Protein AF-A0A944N3E3-F1 (afdb_monomer)

Mean predicted aligned error: 6.17 Å

Foldseek 3Di:
DVVLLVVVVVVLLLLVLVVLCVVLVFDSPLQDPLLSVLSCVLCVVLSVQLVVVCVVPVVVSVVLVVVLCVLCVDDDPCSVVSNVVSSVCCCCVRSPPVSVVSSVVCCVPVPSNVVSSVSRRPDPPDD

Sequence (127 aa):
MQLLINMLQGRMLEHIKQRVSNYYNIEPEALNDEFSVSLIEVFAEIFGLFRHKFEEMPWLVNKIASRIVEVETRNGSKTEKRINQLYLSIFCKYFEYKNIEKIISTLQTDPRIQRAIISAIPSAVPS

Radius of gyration: 15.68 Å; Cα contacts (8 Å, |Δi|>4): 81; chains: 1; bounding box: 30×33×51 Å

Solvent-accessible surface area (backbone atoms only — not comparable to full-atom values): 7174 Å² total; per-residue (Å²): 110,71,66,59,53,52,50,51,52,50,53,52,52,51,52,49,48,47,51,51,18,65,72,66,72,27,63,63,83,52,54,45,69,67,33,54,52,47,49,49,60,71,38,44,66,57,49,49,53,44,50,52,52,34,71,79,36,60,69,51,57,56,55,51,52,55,51,50,52,59,49,74,70,48,88,58,98,65,31,66,66,50,46,53,52,50,52,49,50,49,44,50,74,65,54,39,62,74,49,52,55,51,48,54,50,46,58,72,65,36,67,61,42,44,48,34,50,59,73,32,41,77,75,80,72,83,129

pLDDT: mean 83.09, std 9.69, range [41.25, 91.94]

Secondary structure (DSSP, 8-state):
-HHHHHHHHHHHHHHHHHHHHHHHT--GGGS-HHHHHHHHHHHHHHHHHHHHHHHH-THHHHHHHHHHHHHHT--STTHHHHHHHHHHHHHHHHH-HHHHHHHHHHHHH-HHHHHHHHHHS------

Nearest PDB structures (foldseek):
  4m70-assembly5_Q  TM=3.470E-01  e=9.153E+00  Solanum tuberosum
  5f5p-assembly1_A  TM=1.996E-01  e=8.695E+00  Homo sapiens

Structure (mmCIF, N/CA/C/O backbone):
data_AF-A0A944N3E3-F1
#
_entry.id   AF-A0A944N3E3-F1
#
loop_
_atom_site.group_PDB
_atom_site.id
_atom_site.type_symbol
_atom_site.label_atom_id
_atom_site.label_alt_id
_atom_site.label_comp_id
_atom_site.label_asym_id
_atom_site.label_entity_id
_atom_site.label_seq_id
_atom_site.pdbx_PDB_ins_code
_atom_site.Cartn_x
_atom_site.Cartn_y
_atom_site.Cartn_z
_atom_site.occupancy
_atom_site.B_iso_or_equiv
_atom_site.auth_seq_id
_atom_site.auth_comp_id
_atom_site.auth_asym_id
_atom_site.auth_atom_id
_atom_site.pdbx_PDB_model_num
ATOM 1 N N . MET A 1 1 ? 15.075 4.506 -12.505 1.00 78.12 1 MET A N 1
ATOM 2 C CA . MET A 1 1 ? 13.821 3.717 -12.498 1.00 78.12 1 MET A CA 1
ATOM 3 C C . MET A 1 1 ? 13.529 3.119 -11.123 1.00 78.12 1 MET A C 1
ATOM 5 O O . MET A 1 1 ? 12.455 3.375 -10.600 1.00 78.12 1 MET A O 1
ATOM 9 N N . GLN A 1 2 ? 14.484 2.416 -10.496 1.00 83.56 2 GLN A N 1
ATOM 10 C CA . GLN A 1 2 ? 14.286 1.770 -9.187 1.00 83.56 2 GLN A CA 1
ATOM 11 C C . GLN A 1 2 ? 13.755 2.703 -8.084 1.00 83.56 2 GLN A C 1
ATOM 13 O O . GLN A 1 2 ? 12.852 2.327 -7.347 1.00 83.56 2 GLN A O 1
ATOM 18 N N . LEU A 1 3 ? 14.262 3.939 -8.010 1.00 88.38 3 LEU A N 1
ATOM 19 C CA . LEU A 1 3 ? 13.793 4.935 -7.041 1.00 88.38 3 LEU A CA 1
ATOM 20 C C . LEU A 1 3 ? 12.285 5.203 -7.155 1.00 88.38 3 LEU A C 1
ATOM 22 O O . LEU A 1 3 ? 11.587 5.218 -6.149 1.00 88.38 3 LEU A O 1
ATOM 26 N N . LEU A 1 4 ? 11.779 5.375 -8.379 1.00 87.44 4 LEU A N 1
ATOM 27 C CA . LEU A 1 4 ? 10.368 5.675 -8.616 1.00 87.44 4 LEU A CA 1
ATOM 28 C C . LEU A 1 4 ? 9.472 4.480 -8.271 1.00 87.44 4 LEU A C 1
ATOM 30 O O . LEU A 1 4 ? 8.386 4.664 -7.732 1.00 87.44 4 LEU A O 1
ATOM 34 N N . ILE A 1 5 ? 9.948 3.261 -8.535 1.00 87.25 5 ILE A N 1
ATOM 35 C CA . ILE A 1 5 ? 9.263 2.031 -8.123 1.00 87.25 5 ILE A CA 1
ATOM 36 C C . ILE A 1 5 ? 9.161 1.983 -6.597 1.00 87.25 5 ILE A C 1
ATOM 38 O O . ILE A 1 5 ? 8.070 1.780 -6.076 1.00 87.25 5 ILE A O 1
ATOM 42 N N . ASN A 1 6 ? 10.260 2.239 -5.884 1.00 89.75 6 ASN A N 1
ATOM 43 C CA . ASN A 1 6 ? 10.269 2.239 -4.421 1.00 89.75 6 ASN A CA 1
ATOM 44 C C . ASN A 1 6 ? 9.346 3.328 -3.848 1.00 89.75 6 ASN A C 1
ATOM 46 O O . ASN A 1 6 ? 8.596 3.070 -2.911 1.00 89.75 6 ASN A O 1
ATOM 50 N N . MET A 1 7 ? 9.352 4.530 -4.435 1.00 90.81 7 MET A N 1
ATOM 51 C CA . MET A 1 7 ? 8.435 5.610 -4.051 1.00 90.81 7 MET A CA 1
ATOM 52 C C . MET A 1 7 ? 6.976 5.205 -4.255 1.00 90.81 7 MET A C 1
ATOM 54 O O . MET A 1 7 ? 6.150 5.417 -3.373 1.00 90.81 7 MET A O 1
ATOM 58 N N . LEU A 1 8 ? 6.657 4.595 -5.398 1.00 89.56 8 LEU A N 1
ATOM 59 C CA . LEU A 1 8 ? 5.307 4.140 -5.694 1.00 89.56 8 LEU A CA 1
ATOM 60 C C . LEU A 1 8 ? 4.858 3.053 -4.711 1.00 89.56 8 LEU A C 1
ATOM 62 O O . LEU A 1 8 ? 3.764 3.149 -4.168 1.00 89.56 8 LEU A O 1
ATOM 66 N N . GLN A 1 9 ? 5.716 2.072 -4.427 1.00 88.06 9 GLN A N 1
ATOM 67 C CA . GLN A 1 9 ? 5.456 1.043 -3.416 1.00 88.06 9 GLN A CA 1
ATOM 68 C C . GLN A 1 9 ? 5.176 1.673 -2.045 1.00 88.06 9 GLN A C 1
ATOM 70 O O . GLN A 1 9 ? 4.158 1.361 -1.430 1.00 88.06 9 GLN A O 1
ATOM 75 N N . GLY A 1 10 ? 6.006 2.630 -1.617 1.00 90.19 10 GLY A N 1
ATOM 76 C CA . GLY A 1 10 ? 5.805 3.370 -0.370 1.00 90.19 10 GLY A CA 1
ATOM 77 C C . GLY A 1 10 ? 4.471 4.121 -0.321 1.00 90.19 10 GLY A C 1
ATOM 78 O O . GLY A 1 10 ? 3.741 4.004 0.657 1.00 90.19 10 GLY A O 1
ATOM 79 N N . ARG A 1 11 ? 4.089 4.831 -1.393 1.00 90.44 11 ARG A N 1
ATOM 80 C CA . ARG A 1 11 ? 2.788 5.529 -1.455 1.00 90.44 11 ARG A CA 1
ATOM 81 C C . ARG A 1 11 ? 1.601 4.575 -1.399 1.00 90.44 11 ARG A C 1
ATOM 83 O O . ARG A 1 11 ? 0.583 4.904 -0.800 1.00 90.44 11 ARG A O 1
ATOM 90 N N . MET A 1 12 ? 1.729 3.389 -1.983 1.00 88.50 12 MET A N 1
ATOM 91 C CA . MET A 1 12 ? 0.684 2.371 -1.905 1.00 88.50 12 MET A CA 1
ATOM 92 C C . MET A 1 12 ? 0.515 1.826 -0.486 1.00 88.50 12 MET A C 1
ATOM 94 O O . MET A 1 12 ? -0.621 1.711 -0.031 1.00 88.50 12 MET A O 1
ATOM 98 N N . LEU A 1 13 ? 1.617 1.550 0.222 1.00 88.88 13 LEU A N 1
ATOM 99 C CA . LEU A 1 13 ? 1.570 1.159 1.636 1.00 88.88 13 LEU A CA 1
ATOM 100 C C . LEU A 1 13 ? 0.955 2.252 2.506 1.00 88.88 13 LEU A C 1
ATOM 102 O O . LEU A 1 13 ? 0.090 1.960 3.326 1.00 88.88 13 LEU A O 1
ATOM 106 N N . GLU A 1 14 ? 1.354 3.504 2.289 1.00 89.94 14 GLU A N 1
ATOM 107 C CA . GLU A 1 14 ? 0.824 4.651 3.025 1.00 89.94 14 GLU A CA 1
ATOM 108 C C . GLU A 1 14 ? -0.691 4.781 2.837 1.00 89.94 14 GLU A C 1
ATOM 110 O O . GLU A 1 14 ? -1.437 4.951 3.800 1.00 89.94 14 GLU A O 1
ATOM 115 N N . HIS A 1 15 ? -1.175 4.602 1.606 1.00 89.12 15 HIS A N 1
ATOM 116 C CA . HIS A 1 15 ? -2.608 4.592 1.339 1.00 89.12 15 HIS A CA 1
ATOM 117 C C . HIS A 1 15 ? -3.334 3.470 2.099 1.00 89.12 15 HIS A C 1
ATOM 119 O O . HIS A 1 15 ? -4.413 3.687 2.646 1.00 89.12 15 HIS A O 1
ATOM 125 N N . ILE A 1 16 ? -2.754 2.269 2.174 1.00 88.00 16 ILE A N 1
ATOM 126 C CA . ILE A 1 16 ? -3.337 1.156 2.937 1.00 88.00 16 ILE A CA 1
ATOM 127 C C . ILE A 1 16 ? -3.345 1.463 4.433 1.00 88.00 16 ILE A C 1
ATOM 129 O O . ILE A 1 16 ? -4.363 1.236 5.083 1.00 88.00 16 ILE A O 1
ATOM 133 N N . LYS A 1 17 ? -2.250 2.014 4.966 1.00 88.94 17 LYS A N 1
ATOM 134 C CA . LYS A 1 17 ? -2.154 2.447 6.362 1.00 88.94 17 LYS A CA 1
ATOM 135 C C . LYS A 1 17 ? -3.274 3.430 6.699 1.00 88.94 17 LYS A C 1
ATOM 137 O O . LYS A 1 17 ? -4.043 3.168 7.616 1.00 88.94 17 LYS A O 1
ATOM 142 N N . GLN A 1 18 ? -3.459 4.469 5.883 1.00 88.50 18 GLN A N 1
ATOM 143 C CA . GLN A 1 18 ? -4.560 5.430 6.029 1.00 88.50 18 GLN A CA 1
ATOM 144 C C . GLN A 1 18 ? -5.939 4.760 5.974 1.00 88.50 18 GLN A C 1
ATOM 146 O O . GLN A 1 18 ? -6.833 5.097 6.744 1.00 88.50 18 GLN A O 1
ATOM 151 N N . ARG A 1 19 ? -6.134 3.778 5.087 1.00 87.56 19 ARG A N 1
ATOM 152 C CA . ARG A 1 19 ? -7.401 3.039 4.982 1.00 87.56 19 ARG A CA 1
ATOM 153 C C . ARG A 1 19 ? -7.690 2.204 6.228 1.00 87.56 19 ARG A C 1
ATOM 155 O O . ARG A 1 19 ? -8.842 2.163 6.653 1.00 87.56 19 ARG A O 1
ATOM 162 N N . VAL A 1 20 ? -6.675 1.553 6.795 1.00 87.50 20 VAL A N 1
ATOM 163 C CA . VAL A 1 20 ? -6.790 0.802 8.054 1.00 87.50 20 VAL A CA 1
ATOM 164 C C . VAL A 1 20 ? -7.095 1.761 9.202 1.00 87.50 20 VAL A C 1
ATOM 166 O O . VAL A 1 20 ? -8.070 1.548 9.916 1.00 87.50 20 VAL A O 1
ATOM 169 N N . SER A 1 21 ? -6.346 2.856 9.313 1.00 88.12 21 SER A N 1
ATOM 170 C CA . SER A 1 21 ? -6.587 3.931 10.279 1.00 88.12 21 SER A CA 1
ATOM 171 C C . SER A 1 21 ? -8.025 4.443 10.238 1.00 88.12 21 SER A C 1
ATOM 173 O O . SER A 1 21 ? -8.726 4.381 11.244 1.00 88.12 21 SER A O 1
ATOM 175 N N . ASN A 1 22 ? -8.515 4.839 9.060 1.00 87.62 22 ASN A N 1
ATOM 176 C CA . ASN A 1 22 ? -9.881 5.340 8.898 1.00 87.62 22 ASN A CA 1
ATOM 177 C C . ASN A 1 22 ? -10.934 4.276 9.235 1.00 87.62 22 ASN A C 1
ATOM 179 O O . ASN A 1 22 ? -11.985 4.603 9.778 1.00 87.62 22 ASN A O 1
ATOM 183 N N . TYR A 1 23 ? -10.678 3.004 8.908 1.00 87.69 23 TYR A N 1
ATOM 184 C CA . TYR A 1 23 ? -11.614 1.914 9.188 1.00 87.69 23 TYR A CA 1
ATOM 185 C C . TYR A 1 23 ? -11.766 1.646 10.690 1.00 87.69 23 TYR A C 1
ATOM 187 O O . TYR A 1 23 ? -12.878 1.409 11.155 1.00 87.69 23 TYR A O 1
ATOM 195 N N . TYR A 1 24 ? -10.665 1.703 11.443 1.00 86.19 24 TYR A N 1
ATOM 196 C CA . TYR A 1 24 ? -10.663 1.475 12.891 1.00 86.19 24 TYR A CA 1
ATOM 197 C C . TYR A 1 24 ? -10.778 2.764 13.720 1.00 86.19 24 TYR A C 1
ATOM 199 O O . TYR A 1 24 ? -10.768 2.692 14.946 1.00 86.19 24 TYR A O 1
ATOM 207 N N . ASN A 1 25 ? -10.912 3.926 13.071 1.00 87.12 25 ASN A N 1
ATOM 208 C CA . ASN A 1 25 ? -10.920 5.244 13.709 1.00 87.12 25 ASN A CA 1
ATOM 209 C C . ASN A 1 25 ? -9.674 5.485 14.590 1.00 87.12 25 ASN A C 1
ATOM 211 O O . ASN A 1 25 ? -9.773 5.891 15.748 1.00 87.12 25 ASN A O 1
ATOM 215 N N . ILE A 1 26 ? -8.505 5.176 14.027 1.00 88.44 26 ILE A N 1
ATOM 216 C CA . ILE A 1 26 ? -7.184 5.295 14.649 1.00 88.44 26 ILE A CA 1
ATOM 217 C C . ILE A 1 26 ? -6.413 6.408 13.936 1.00 88.44 26 ILE A C 1
ATOM 219 O O . ILE A 1 26 ? -6.411 6.455 12.706 1.00 88.44 26 ILE A O 1
ATOM 223 N N . GLU A 1 27 ? -5.698 7.252 14.679 1.00 84.81 27 GLU A N 1
ATOM 224 C CA . GLU A 1 27 ? -4.755 8.208 14.083 1.00 84.81 27 GLU A CA 1
ATOM 225 C C . GLU A 1 27 ? -3.621 7.458 13.353 1.00 84.81 27 GLU A C 1
ATOM 227 O O . GLU A 1 27 ? -3.030 6.540 13.931 1.00 84.81 27 GLU A O 1
ATOM 232 N N . PRO A 1 28 ? -3.276 7.790 12.096 1.00 78.06 28 PRO A N 1
ATOM 233 C CA . PRO A 1 28 ? -2.213 7.110 11.346 1.00 78.06 28 PRO A CA 1
ATOM 234 C C . PRO A 1 28 ? -0.878 6.982 12.092 1.00 78.06 28 PRO A C 1
ATOM 236 O O . PRO A 1 28 ? -0.170 5.986 11.936 1.00 78.06 28 PRO A O 1
ATOM 239 N N . GLU A 1 29 ? -0.545 7.949 12.936 1.00 84.12 29 GLU A N 1
ATOM 240 C CA . GLU A 1 29 ? 0.667 7.989 13.751 1.00 84.12 29 GLU A CA 1
ATOM 241 C C . GLU A 1 29 ? 0.651 6.971 14.903 1.00 84.12 29 GLU A C 1
ATOM 243 O O . GLU A 1 29 ? 1.712 6.589 15.392 1.00 84.12 29 GLU A O 1
ATOM 248 N N . ALA A 1 30 ? -0.526 6.491 15.318 1.00 84.00 30 ALA A N 1
ATOM 249 C CA . ALA A 1 30 ? -0.661 5.470 16.358 1.00 84.00 30 ALA A CA 1
ATOM 250 C C . ALA A 1 30 ? -0.324 4.057 15.846 1.00 84.00 30 ALA A C 1
ATOM 252 O O . ALA A 1 30 ? 0.030 3.176 16.631 1.00 84.00 30 ALA A O 1
ATOM 253 N N . LEU A 1 31 ? -0.386 3.833 14.527 1.00 85.69 31 LEU A N 1
ATOM 254 C CA . LEU A 1 31 ? 0.106 2.603 13.910 1.00 85.69 31 LEU A CA 1
ATOM 255 C C . LEU A 1 31 ? 1.638 2.643 13.837 1.00 85.69 31 LEU A C 1
ATOM 257 O O . LEU A 1 31 ? 2.224 3.395 13.049 1.00 85.69 31 LEU A O 1
ATOM 261 N N . ASN A 1 32 ? 2.258 1.807 14.668 1.00 82.25 32 ASN A N 1
ATOM 262 C CA . ASN A 1 32 ? 3.695 1.772 14.923 1.00 82.25 32 ASN A CA 1
ATOM 263 C C . ASN A 1 32 ? 4.540 1.203 13.757 1.00 82.25 32 ASN A C 1
ATOM 265 O O . ASN A 1 32 ? 4.038 0.765 12.715 1.00 82.25 32 ASN A O 1
ATOM 269 N N . ASP A 1 33 ? 5.859 1.186 13.953 1.00 85.06 33 ASP A N 1
ATOM 270 C CA . ASP A 1 33 ? 6.808 0.630 12.983 1.00 85.06 33 ASP A CA 1
ATOM 271 C C . ASP A 1 33 ? 6.575 -0.866 12.732 1.00 85.06 33 ASP A C 1
ATOM 273 O O . ASP A 1 33 ? 6.716 -1.321 11.599 1.00 85.06 33 ASP A O 1
ATOM 277 N N . GLU A 1 34 ? 6.147 -1.631 13.744 1.00 84.00 34 GLU A N 1
ATOM 278 C CA . GLU A 1 34 ? 5.836 -3.062 13.602 1.00 84.00 34 GLU A CA 1
ATOM 279 C C . GLU A 1 34 ? 4.684 -3.295 12.612 1.00 84.00 34 GLU A C 1
ATOM 281 O O . GLU A 1 34 ? 4.758 -4.206 11.783 1.00 84.00 34 GLU A O 1
ATOM 286 N N . PHE A 1 35 ? 3.658 -2.439 12.626 1.00 87.06 35 PHE A N 1
ATOM 287 C CA . PHE A 1 35 ? 2.591 -2.460 11.627 1.00 87.06 35 PHE A CA 1
ATOM 288 C C . PHE A 1 35 ? 3.140 -2.207 10.220 1.00 87.06 35 PHE A C 1
ATOM 290 O O . PHE A 1 35 ? 2.804 -2.922 9.278 1.00 87.06 35 PHE A O 1
ATOM 297 N N . SER A 1 36 ? 4.020 -1.215 10.081 1.00 86.25 36 SER A N 1
ATOM 298 C CA . SER A 1 36 ? 4.591 -0.828 8.787 1.00 86.25 36 SER A CA 1
ATOM 299 C C . SER A 1 36 ? 5.519 -1.914 8.228 1.00 86.25 36 SER A C 1
ATOM 301 O O . SER A 1 36 ? 5.444 -2.236 7.044 1.00 86.25 36 SER A O 1
ATOM 303 N N . VAL A 1 37 ? 6.336 -2.544 9.079 1.00 86.94 37 VAL A N 1
ATOM 304 C CA . VAL A 1 37 ? 7.176 -3.702 8.725 1.00 86.94 37 VAL A CA 1
ATOM 305 C C . VAL A 1 37 ? 6.314 -4.890 8.315 1.00 86.94 37 VAL A C 1
ATOM 307 O O . VAL A 1 37 ? 6.545 -5.477 7.259 1.00 86.94 37 VAL A O 1
ATOM 310 N N . SER A 1 38 ? 5.279 -5.203 9.095 1.00 84.69 38 SER A N 1
ATOM 311 C CA . SER A 1 38 ? 4.364 -6.300 8.774 1.00 84.69 38 SER A CA 1
ATOM 312 C C . SER A 1 38 ? 3.654 -6.047 7.440 1.00 84.69 38 SER A C 1
ATOM 314 O O . SER A 1 38 ? 3.578 -6.945 6.608 1.00 84.69 38 SER A O 1
ATOM 316 N N . LEU A 1 39 ? 3.219 -4.812 7.165 1.00 85.44 39 LEU A N 1
ATOM 317 C CA . LEU A 1 39 ? 2.685 -4.437 5.855 1.00 85.44 39 LEU A CA 1
ATOM 318 C C . LEU A 1 39 ? 3.702 -4.647 4.726 1.00 85.44 39 LEU A C 1
ATOM 320 O O . LEU A 1 39 ? 3.339 -5.193 3.688 1.00 85.44 39 LEU A O 1
ATOM 324 N N . ILE A 1 40 ? 4.962 -4.242 4.901 1.00 87.06 40 ILE A N 1
ATOM 325 C CA . ILE A 1 40 ? 6.004 -4.455 3.884 1.00 87.06 40 ILE A CA 1
A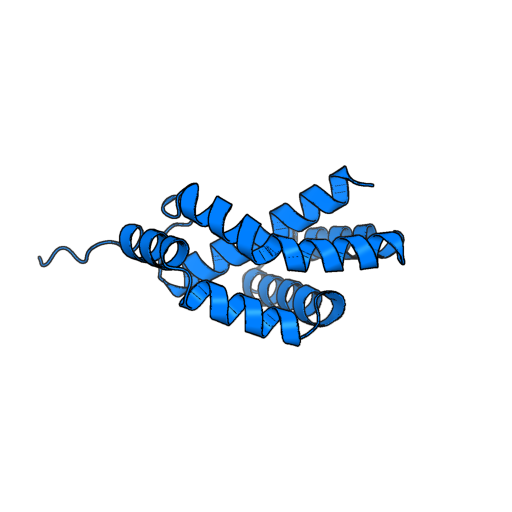TOM 326 C C . ILE A 1 40 ? 6.165 -5.945 3.579 1.00 87.06 40 ILE A C 1
ATOM 328 O O . ILE A 1 40 ? 6.227 -6.315 2.408 1.00 87.06 40 ILE A O 1
ATOM 332 N N . GLU A 1 41 ? 6.203 -6.797 4.603 1.00 83.38 41 GLU A N 1
ATOM 333 C CA . GLU A 1 41 ? 6.336 -8.246 4.437 1.00 83.38 41 GLU A CA 1
ATOM 334 C C . GLU A 1 41 ? 5.142 -8.853 3.693 1.00 83.38 41 GLU A C 1
ATOM 336 O O . GLU A 1 41 ? 5.331 -9.607 2.738 1.00 83.38 41 GLU A O 1
ATOM 341 N N . VAL A 1 42 ? 3.916 -8.466 4.058 1.00 79.75 42 VAL A N 1
ATOM 342 C CA . VAL A 1 42 ? 2.689 -8.914 3.375 1.00 79.75 42 VAL A CA 1
ATOM 343 C C . VAL A 1 42 ? 2.683 -8.493 1.910 1.00 79.75 42 VAL A C 1
ATOM 345 O O . VAL A 1 42 ? 2.283 -9.253 1.027 1.00 79.75 42 VAL A O 1
ATOM 348 N N . PHE A 1 43 ? 3.153 -7.279 1.636 1.00 82.19 43 PHE A N 1
ATOM 349 C CA . PHE A 1 43 ? 3.217 -6.755 0.284 1.00 82.19 43 PHE A CA 1
ATOM 350 C C . PHE A 1 43 ? 4.481 -7.167 -0.471 1.00 82.19 43 PHE A C 1
ATOM 352 O O . PHE A 1 43 ? 4.5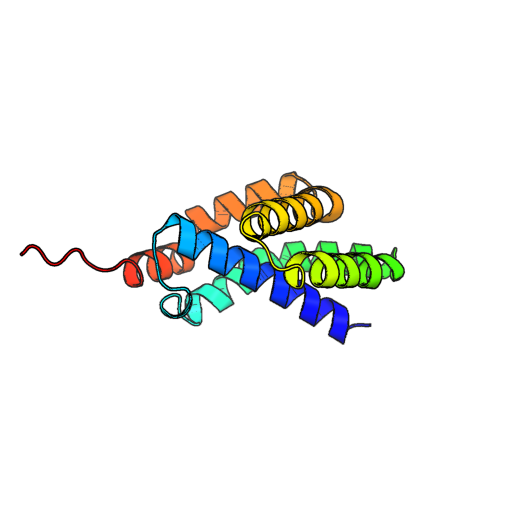69 -6.867 -1.656 1.00 82.19 43 PHE A O 1
ATOM 359 N N . ALA A 1 44 ? 5.441 -7.878 0.127 1.00 84.25 44 ALA A N 1
ATOM 360 C CA . ALA A 1 44 ? 6.715 -8.194 -0.522 1.00 84.25 44 ALA A CA 1
ATOM 361 C C . ALA A 1 44 ? 6.531 -9.047 -1.787 1.00 84.25 44 ALA A C 1
ATOM 363 O O . ALA A 1 44 ? 7.060 -8.714 -2.849 1.00 84.25 44 ALA A O 1
ATOM 364 N N . GLU A 1 45 ? 5.722 -10.106 -1.704 1.00 80.31 45 GLU A N 1
ATOM 365 C CA . GLU A 1 45 ? 5.379 -10.965 -2.849 1.00 80.31 45 GLU A CA 1
ATOM 366 C C . GLU A 1 45 ? 4.645 -10.172 -3.943 1.00 80.31 45 GLU A C 1
ATOM 368 O O . GLU A 1 45 ? 4.928 -10.275 -5.137 1.00 80.31 45 GLU A O 1
ATOM 373 N N . ILE A 1 46 ? 3.751 -9.292 -3.508 1.00 79.31 46 ILE A N 1
ATOM 374 C CA . ILE A 1 46 ? 2.880 -8.459 -4.337 1.00 79.31 46 ILE A CA 1
ATOM 375 C C . ILE A 1 46 ? 3.692 -7.381 -5.062 1.00 79.31 46 ILE A C 1
ATOM 377 O O . ILE A 1 46 ? 3.493 -7.112 -6.247 1.00 79.31 46 ILE A O 1
ATOM 381 N N . PHE A 1 47 ? 4.676 -6.810 -4.379 1.00 83.56 47 PHE A N 1
ATOM 382 C CA . PHE A 1 47 ? 5.669 -5.904 -4.929 1.00 83.56 47 PHE A CA 1
ATOM 383 C C . PHE A 1 47 ? 6.668 -6.604 -5.842 1.00 83.56 47 PHE A C 1
ATOM 385 O O . PHE A 1 47 ? 7.138 -5.966 -6.785 1.00 83.56 47 PHE A O 1
ATOM 392 N N . GLY A 1 48 ? 6.940 -7.892 -5.626 1.00 86.25 48 GLY A N 1
ATOM 393 C CA . GLY A 1 48 ? 7.658 -8.740 -6.574 1.00 86.25 48 GLY A CA 1
ATOM 394 C C . GLY A 1 48 ? 6.933 -8.815 -7.918 1.00 86.25 48 GLY A C 1
ATOM 395 O O . GLY A 1 48 ? 7.517 -8.480 -8.948 1.00 86.25 48 GLY A O 1
ATOM 396 N N . LEU A 1 49 ? 5.634 -9.132 -7.907 1.00 82.06 49 LEU A N 1
ATOM 397 C CA . LEU A 1 49 ? 4.799 -9.143 -9.118 1.00 82.06 49 LEU A CA 1
ATOM 398 C C . LEU A 1 49 ? 4.747 -7.772 -9.797 1.00 82.06 49 LEU A C 1
ATOM 400 O O . LEU A 1 49 ? 4.853 -7.659 -11.018 1.00 82.06 49 LEU A O 1
ATOM 404 N N . PHE A 1 50 ? 4.617 -6.713 -9.002 1.00 82.25 50 PHE A N 1
ATOM 405 C CA . PHE A 1 50 ? 4.573 -5.348 -9.509 1.00 82.25 50 PHE A CA 1
ATOM 406 C C . PHE A 1 50 ? 5.876 -4.938 -10.193 1.00 82.25 50 PHE A C 1
ATOM 408 O O . PHE A 1 50 ? 5.858 -4.344 -11.271 1.00 82.25 50 PHE A O 1
ATOM 415 N N . ARG A 1 51 ? 7.013 -5.292 -9.584 1.00 86.69 51 ARG A N 1
ATOM 416 C CA . ARG A 1 51 ? 8.340 -5.051 -10.149 1.00 86.69 51 ARG A CA 1
ATOM 417 C C . ARG A 1 51 ? 8.503 -5.803 -11.464 1.00 86.69 51 ARG A C 1
ATOM 419 O O . ARG A 1 51 ? 8.929 -5.189 -12.435 1.00 86.69 51 ARG A O 1
ATOM 426 N N . HIS A 1 52 ? 8.057 -7.055 -11.527 1.00 87.62 52 HIS A N 1
ATOM 427 C CA . HIS A 1 52 ? 8.108 -7.833 -12.759 1.00 87.62 52 HIS A CA 1
ATOM 428 C C . HIS A 1 52 ? 7.284 -7.182 -13.886 1.00 87.62 52 HIS A C 1
ATOM 430 O O . HIS A 1 52 ? 7.791 -7.000 -14.991 1.00 87.62 52 HIS A O 1
ATOM 436 N N . LYS A 1 53 ? 6.062 -6.707 -13.594 1.00 85.75 53 LYS A N 1
ATOM 437 C CA . LYS A 1 53 ? 5.246 -5.955 -14.570 1.00 85.75 53 LYS A CA 1
ATOM 438 C C . LYS A 1 53 ? 5.895 -4.635 -14.999 1.00 85.75 53 LYS A C 1
ATOM 440 O O . LYS A 1 53 ? 5.684 -4.178 -16.119 1.00 85.75 53 LYS A O 1
ATOM 445 N N . PHE A 1 54 ? 6.673 -3.992 -14.132 1.00 87.38 54 PHE A N 1
ATOM 446 C CA . PHE A 1 54 ? 7.415 -2.777 -14.475 1.00 87.38 54 PHE A CA 1
ATOM 447 C C . PHE A 1 54 ? 8.674 -3.033 -15.289 1.00 87.38 54 PHE A C 1
ATOM 449 O O . PHE A 1 54 ? 9.052 -2.176 -16.082 1.00 87.38 54 PHE A O 1
ATOM 456 N N . GLU A 1 55 ? 9.299 -4.191 -15.131 1.00 87.88 55 GLU A N 1
ATOM 457 C CA . GLU A 1 55 ? 10.375 -4.634 -16.014 1.00 87.88 55 GLU A CA 1
ATOM 458 C C . GLU A 1 55 ? 9.832 -4.914 -17.421 1.00 87.88 55 GLU A C 1
ATOM 460 O O . GLU A 1 55 ? 10.419 -4.461 -18.402 1.00 87.88 55 GLU A O 1
ATOM 465 N N . GLU A 1 56 ? 8.664 -5.555 -17.524 1.00 89.69 56 GLU A N 1
ATOM 466 C CA . GLU A 1 56 ? 7.978 -5.790 -18.803 1.00 89.69 56 GLU A CA 1
ATOM 467 C C . GLU A 1 56 ? 7.457 -4.494 -19.442 1.00 89.69 56 GLU A C 1
ATOM 469 O O . GLU A 1 56 ? 7.494 -4.321 -20.662 1.00 89.69 56 GLU A O 1
ATOM 474 N N . MET A 1 57 ? 6.958 -3.562 -18.625 1.00 89.94 57 MET A N 1
ATOM 475 C CA . MET A 1 57 ? 6.336 -2.318 -19.080 1.00 89.94 57 MET A CA 1
ATOM 476 C C . MET A 1 57 ? 6.862 -1.095 -18.307 1.00 89.94 57 MET A C 1
ATOM 478 O O . MET A 1 57 ? 6.127 -0.504 -17.509 1.00 89.94 57 MET A O 1
ATOM 482 N N . PRO A 1 58 ? 8.093 -0.617 -18.574 1.00 86.56 58 PRO A N 1
ATOM 483 C CA . PRO A 1 58 ? 8.712 0.458 -17.784 1.00 86.56 58 PRO A CA 1
ATOM 484 C C . PRO A 1 58 ? 7.939 1.783 -17.790 1.00 86.56 58 PRO A C 1
ATOM 486 O O . PRO A 1 58 ? 7.943 2.532 -16.812 1.00 86.56 58 PRO A O 1
ATOM 489 N N . TRP A 1 59 ? 7.218 2.074 -18.878 1.00 89.44 59 TRP A N 1
ATOM 490 C CA . TRP A 1 59 ? 6.376 3.269 -18.999 1.00 89.44 59 TRP A CA 1
ATOM 491 C C . TRP A 1 59 ? 5.199 3.283 -18.013 1.00 89.44 59 TRP A C 1
ATOM 493 O O . TRP A 1 59 ? 4.643 4.346 -17.719 1.00 89.44 59 TRP A O 1
ATOM 503 N N . LEU A 1 60 ? 4.812 2.116 -17.491 1.00 90.19 60 LEU A N 1
ATOM 504 C CA . LEU A 1 60 ? 3.684 1.976 -16.585 1.00 90.19 60 LEU A CA 1
ATOM 505 C C . LEU A 1 60 ? 3.940 2.663 -15.241 1.00 90.19 60 LEU A C 1
ATOM 507 O O . LEU A 1 60 ? 3.023 3.283 -14.703 1.00 90.19 60 LEU A O 1
ATOM 511 N N . VAL A 1 61 ? 5.182 2.621 -14.746 1.00 90.38 61 VAL A N 1
ATOM 512 C CA . VAL A 1 61 ? 5.586 3.284 -13.496 1.00 90.38 61 VAL A CA 1
ATOM 513 C C . VAL A 1 61 ? 5.271 4.776 -13.568 1.00 90.38 61 VAL A C 1
ATOM 515 O O . VAL A 1 61 ? 4.578 5.311 -12.705 1.00 90.38 61 VAL A O 1
ATOM 518 N N . ASN A 1 62 ? 5.714 5.432 -14.645 1.00 90.50 62 ASN A N 1
ATOM 519 C CA . ASN A 1 62 ? 5.476 6.856 -14.869 1.00 90.50 62 ASN A CA 1
ATOM 520 C C . ASN A 1 62 ? 3.980 7.154 -14.985 1.00 90.50 62 ASN A C 1
ATOM 522 O O . ASN A 1 62 ? 3.487 8.090 -14.364 1.00 90.50 62 ASN A O 1
ATOM 526 N N . LYS A 1 63 ? 3.230 6.326 -15.724 1.00 91.88 63 LYS A N 1
ATOM 527 C CA . LYS A 1 63 ? 1.783 6.510 -15.884 1.00 91.88 63 LYS A CA 1
ATOM 528 C C . LYS A 1 63 ? 1.032 6.433 -14.556 1.00 91.88 63 LYS A C 1
ATOM 530 O O . LYS A 1 63 ? 0.112 7.220 -14.337 1.00 91.88 63 LYS A O 1
ATOM 535 N N . ILE A 1 64 ? 1.385 5.479 -13.695 1.00 91.50 64 ILE A N 1
ATOM 536 C CA . ILE A 1 64 ? 0.763 5.342 -12.377 1.00 91.50 64 ILE A CA 1
ATOM 537 C C . ILE A 1 64 ? 1.161 6.525 -11.492 1.00 91.50 64 ILE A C 1
ATOM 539 O O . ILE A 1 64 ? 0.279 7.175 -10.935 1.00 91.50 64 ILE A O 1
ATOM 543 N N . ALA A 1 65 ? 2.454 6.853 -11.425 1.00 91.19 65 ALA A N 1
ATOM 544 C CA . ALA A 1 65 ? 2.961 7.958 -10.616 1.00 91.19 65 ALA A CA 1
ATOM 545 C C . ALA A 1 65 ? 2.312 9.299 -10.995 1.00 91.19 65 ALA A C 1
ATOM 547 O O . ALA A 1 65 ? 1.771 9.984 -10.129 1.00 91.19 65 ALA A O 1
ATOM 548 N N . SER A 1 66 ? 2.271 9.645 -12.287 1.00 91.94 66 SER A N 1
ATOM 549 C CA . SER A 1 66 ? 1.625 10.875 -12.760 1.00 91.94 66 SER A CA 1
ATOM 550 C C . SER A 1 66 ? 0.147 10.932 -12.387 1.00 91.94 66 SER A C 1
ATOM 552 O O . SER A 1 66 ? -0.353 11.992 -12.023 1.00 91.94 66 SER A O 1
ATOM 554 N N . ARG A 1 67 ? -0.556 9.797 -12.442 1.00 91.25 67 ARG A N 1
ATOM 555 C CA . ARG A 1 67 ? -1.984 9.750 -12.121 1.00 91.25 67 ARG A CA 1
ATOM 556 C C . ARG A 1 67 ? -2.260 9.865 -10.624 1.00 91.25 67 ARG A C 1
ATOM 558 O O . ARG A 1 67 ? -3.258 10.473 -10.255 1.00 91.25 67 ARG A O 1
ATOM 565 N N . ILE A 1 68 ? -1.383 9.323 -9.779 1.00 90.62 68 ILE A N 1
ATOM 566 C CA . ILE A 1 68 ? -1.431 9.543 -8.327 1.00 90.62 68 ILE A CA 1
ATOM 567 C C . ILE A 1 68 ? -1.244 11.026 -8.028 1.00 90.62 68 ILE A C 1
ATOM 569 O O . ILE A 1 68 ? -2.107 11.616 -7.387 1.00 90.62 68 ILE A O 1
ATOM 573 N N . VAL A 1 69 ? -0.196 11.650 -8.575 1.00 89.94 69 VAL A N 1
ATOM 574 C CA . VAL A 1 69 ? 0.054 13.088 -8.391 1.00 89.94 69 VAL A CA 1
ATOM 575 C C . VAL A 1 69 ? -1.143 13.917 -8.858 1.00 89.94 69 VAL A C 1
ATOM 577 O O . VAL A 1 69 ? -1.598 14.787 -8.123 1.00 89.94 69 VAL A O 1
ATOM 580 N N . GLU A 1 70 ? -1.709 13.630 -10.033 1.00 90.25 70 GLU A N 1
ATOM 581 C CA . GLU A 1 70 ? -2.873 14.358 -10.558 1.00 90.25 70 GLU A CA 1
ATOM 582 C C . GLU A 1 70 ? -4.092 14.276 -9.624 1.00 90.25 70 GLU A C 1
ATOM 584 O O . GLU A 1 70 ? -4.816 15.258 -9.458 1.00 90.25 70 GLU A O 1
ATOM 589 N N . VAL A 1 71 ? -4.352 13.109 -9.031 1.00 88.12 71 VAL A N 1
ATOM 590 C CA . VAL A 1 71 ? -5.527 12.900 -8.175 1.00 88.12 71 VAL A CA 1
ATOM 591 C C . VAL A 1 71 ? -5.305 13.432 -6.760 1.00 88.12 71 VAL A C 1
ATOM 593 O O . VAL A 1 71 ? -6.220 14.049 -6.217 1.00 88.12 71 VAL A O 1
ATOM 596 N N . GLU A 1 72 ? -4.119 13.241 -6.180 1.00 86.56 72 GLU A N 1
ATOM 597 C CA . GLU A 1 72 ? -3.799 13.677 -4.812 1.00 86.56 72 GLU A CA 1
ATOM 598 C C . GLU A 1 72 ? -3.623 15.198 -4.693 1.00 86.56 72 GLU A C 1
ATOM 600 O O . GLU A 1 72 ? -3.907 15.762 -3.643 1.00 86.56 72 GLU A O 1
ATOM 605 N N . THR A 1 73 ? -3.213 15.885 -5.765 1.00 85.81 73 THR A N 1
ATOM 606 C CA . THR A 1 73 ? -3.002 17.350 -5.756 1.00 85.81 73 THR A CA 1
ATOM 607 C C . THR A 1 73 ? -4.257 18.168 -6.070 1.00 85.81 73 THR A C 1
ATOM 609 O O . THR A 1 73 ? -4.251 19.393 -5.946 1.00 85.81 73 THR A O 1
ATOM 612 N N . ARG A 1 74 ? -5.362 17.530 -6.478 1.00 79.75 74 ARG A N 1
ATOM 613 C CA . ARG A 1 74 ? -6.625 18.236 -6.742 1.00 79.75 74 ARG A CA 1
ATOM 614 C C . ARG A 1 74 ? -7.373 18.525 -5.436 1.00 79.75 74 ARG A C 1
ATOM 616 O O . ARG A 1 74 ? -7.877 17.613 -4.783 1.00 79.75 74 ARG A O 1
ATOM 623 N N . ASN A 1 75 ? -7.529 19.809 -5.112 1.00 59.12 75 ASN A N 1
ATOM 624 C CA . ASN A 1 75 ? -8.301 20.280 -3.956 1.00 59.12 75 ASN A CA 1
ATOM 625 C C . ASN A 1 75 ? -9.819 20.070 -4.148 1.00 59.12 75 ASN A C 1
ATOM 627 O O . ASN A 1 75 ? -10.395 20.536 -5.134 1.00 59.12 75 ASN A O 1
ATOM 631 N N . GLY A 1 76 ? -10.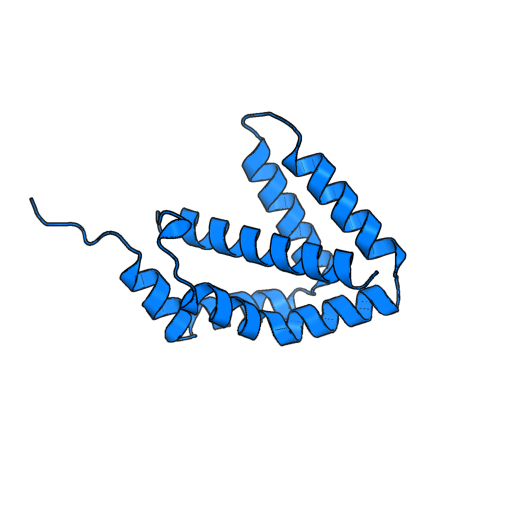483 19.403 -3.194 1.00 61.53 76 GLY A N 1
ATOM 632 C CA . GLY A 1 76 ? -11.948 19.312 -3.132 1.00 61.53 76 GLY A CA 1
ATOM 633 C C . GLY A 1 76 ? -12.500 18.262 -2.155 1.00 61.53 76 GLY A C 1
ATOM 634 O O . GLY A 1 76 ? -11.869 17.258 -1.855 1.00 61.53 76 GLY A O 1
ATOM 635 N N . SER A 1 77 ? -13.744 18.431 -1.702 1.00 54.69 77 SER A N 1
ATOM 636 C CA . SER A 1 77 ? -14.426 17.493 -0.783 1.00 54.69 77 SER A CA 1
ATOM 637 C C . SER A 1 77 ? -14.701 16.096 -1.371 1.00 54.69 77 SER A C 1
ATOM 639 O O . SER A 1 77 ? -15.045 15.168 -0.648 1.00 54.69 77 SER A O 1
ATOM 641 N N . LYS A 1 78 ? -14.531 15.912 -2.689 1.00 61.25 78 LYS A N 1
ATOM 642 C CA . LYS A 1 78 ? -14.626 14.610 -3.384 1.00 61.25 78 LYS A CA 1
ATOM 643 C C . LYS A 1 78 ? -13.267 13.905 -3.536 1.00 61.25 78 LYS A C 1
ATOM 645 O O . LYS A 1 78 ? -13.194 12.893 -4.240 1.00 61.25 78 LYS A O 1
ATOM 650 N N . THR A 1 79 ? -12.205 14.443 -2.936 1.00 75.50 79 THR A N 1
ATOM 651 C CA . THR A 1 79 ? -10.827 13.977 -3.137 1.00 75.50 79 THR A CA 1
ATOM 652 C C . THR A 1 79 ? -10.588 12.599 -2.525 1.00 75.50 79 THR A C 1
ATOM 654 O O . THR A 1 79 ? -10.104 11.727 -3.237 1.00 75.50 79 THR A O 1
ATOM 657 N N . GLU A 1 80 ? -11.055 12.312 -1.306 1.00 80.31 80 GLU A N 1
ATOM 658 C CA . GLU A 1 80 ? -10.825 10.999 -0.677 1.00 80.31 80 GLU A CA 1
ATOM 659 C C . GLU A 1 80 ? -11.471 9.843 -1.462 1.00 80.31 80 GLU A C 1
ATOM 661 O O . GLU A 1 80 ? -10.816 8.858 -1.794 1.00 80.31 80 GLU A O 1
ATOM 666 N N . LYS A 1 81 ? -12.743 9.982 -1.866 1.00 83.69 81 LYS A N 1
ATOM 667 C CA . LYS A 1 81 ? -13.426 8.957 -2.677 1.00 83.69 81 LYS A CA 1
ATOM 668 C C . LYS A 1 81 ? -12.701 8.700 -4.002 1.00 83.69 81 LYS A C 1
ATOM 670 O O . LYS A 1 81 ? -12.616 7.554 -4.438 1.00 83.69 81 LYS A O 1
ATOM 675 N N . ARG A 1 82 ? -12.181 9.751 -4.643 1.00 85.81 82 ARG A N 1
ATOM 676 C CA . ARG A 1 82 ? -11.414 9.637 -5.894 1.00 85.81 82 ARG A CA 1
ATOM 677 C C . ARG A 1 82 ? -10.054 8.983 -5.680 1.00 85.81 82 ARG A C 1
ATOM 679 O O . ARG A 1 82 ? -9.680 8.142 -6.492 1.00 85.81 82 ARG A O 1
ATOM 686 N N . ILE A 1 83 ? -9.354 9.335 -4.604 1.00 87.62 83 ILE A N 1
ATOM 687 C CA . ILE A 1 83 ? -8.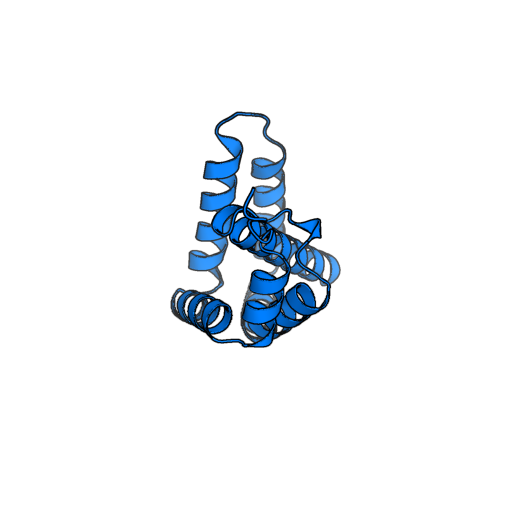097 8.700 -4.196 1.00 87.62 83 ILE A CA 1
ATOM 688 C C . ILE A 1 83 ? -8.343 7.204 -3.969 1.00 87.62 83 ILE A C 1
ATOM 690 O O . ILE A 1 83 ? -7.712 6.378 -4.625 1.00 87.62 83 ILE A O 1
ATOM 694 N N . ASN A 1 84 ? -9.345 6.846 -3.162 1.00 87.25 84 ASN A N 1
ATOM 695 C CA . ASN A 1 84 ? -9.705 5.452 -2.884 1.00 87.25 84 ASN A CA 1
ATOM 696 C C . ASN A 1 84 ? -10.016 4.671 -4.174 1.00 87.25 84 ASN A C 1
ATOM 698 O O . ASN A 1 84 ? -9.542 3.552 -4.363 1.00 87.25 84 ASN A O 1
ATOM 702 N N . GLN A 1 85 ? -10.778 5.267 -5.097 1.00 88.12 85 GLN A N 1
ATOM 703 C CA . GLN A 1 85 ? -11.083 4.653 -6.394 1.00 88.12 85 GLN A CA 1
ATOM 704 C C . GLN A 1 85 ? -9.844 4.484 -7.280 1.00 88.12 85 GLN A C 1
ATOM 706 O O . GLN A 1 85 ? -9.723 3.470 -7.969 1.00 88.12 85 GLN A O 1
ATOM 711 N N . LEU A 1 86 ? -8.928 5.457 -7.279 1.00 90.62 86 LEU A N 1
ATOM 712 C CA . LEU A 1 86 ? -7.682 5.366 -8.032 1.00 90.62 86 LEU A CA 1
ATOM 713 C C . LEU A 1 86 ? -6.831 4.203 -7.522 1.00 90.62 86 LEU A C 1
ATOM 715 O O . LEU A 1 86 ? -6.443 3.351 -8.320 1.00 90.62 86 LEU A O 1
ATOM 719 N N . TYR A 1 87 ? -6.562 4.156 -6.218 1.00 88.75 87 TYR A N 1
ATOM 720 C CA . TYR A 1 87 ? -5.734 3.107 -5.632 1.00 88.75 87 TYR A CA 1
ATOM 721 C C . TYR A 1 87 ? -6.372 1.732 -5.818 1.00 88.75 87 TYR A C 1
ATOM 723 O O . TYR A 1 87 ? -5.690 0.821 -6.280 1.00 88.75 87 TYR A O 1
ATOM 731 N N . LEU A 1 88 ? -7.686 1.593 -5.602 1.00 85.81 88 LEU A N 1
ATOM 732 C CA . LEU A 1 88 ? -8.404 0.352 -5.906 1.00 85.81 88 LEU A CA 1
ATOM 733 C C . LEU A 1 88 ? -8.236 -0.055 -7.376 1.00 85.81 88 LEU A C 1
ATOM 735 O O . LEU A 1 88 ? -7.965 -1.214 -7.670 1.00 85.81 88 LEU A O 1
ATOM 739 N N . SER A 1 89 ? -8.345 0.892 -8.312 1.00 88.44 89 SER A N 1
ATOM 740 C CA . SER A 1 89 ? -8.132 0.607 -9.732 1.00 88.44 89 SER A CA 1
ATOM 741 C C . SER A 1 89 ? -6.697 0.175 -10.033 1.00 88.44 89 SER A C 1
ATOM 743 O O . SER A 1 89 ? -6.515 -0.675 -10.902 1.00 88.44 89 SER A O 1
ATOM 745 N N . ILE A 1 90 ? -5.691 0.755 -9.372 1.00 87.12 90 ILE A N 1
ATOM 746 C CA . ILE A 1 90 ? -4.285 0.357 -9.527 1.00 87.12 90 ILE A CA 1
ATOM 747 C C . ILE A 1 90 ? -4.104 -1.067 -8.990 1.00 87.12 90 ILE A C 1
ATOM 749 O O . ILE A 1 90 ? -3.571 -1.912 -9.710 1.00 87.12 90 ILE A O 1
ATOM 753 N N . PHE A 1 91 ? -4.615 -1.351 -7.787 1.00 83.31 91 PHE A N 1
ATOM 754 C CA . PHE A 1 91 ? -4.610 -2.686 -7.189 1.00 83.31 91 PHE A CA 1
ATOM 755 C C . PHE A 1 91 ? -5.264 -3.718 -8.112 1.00 83.31 91 PHE A C 1
ATOM 757 O O . PHE A 1 91 ? -4.608 -4.655 -8.553 1.00 83.31 91 PHE A O 1
ATOM 764 N N . CYS A 1 92 ? -6.516 -3.517 -8.516 1.00 82.56 92 CYS A N 1
ATOM 765 C CA . CYS A 1 92 ? -7.229 -4.500 -9.333 1.00 82.56 92 CYS A CA 1
ATOM 766 C C . CYS A 1 92 ? -6.585 -4.715 -10.706 1.00 82.56 92 CYS A C 1
ATOM 768 O O . CYS A 1 92 ? -6.498 -5.846 -11.181 1.00 82.56 92 CYS A O 1
ATOM 770 N N . 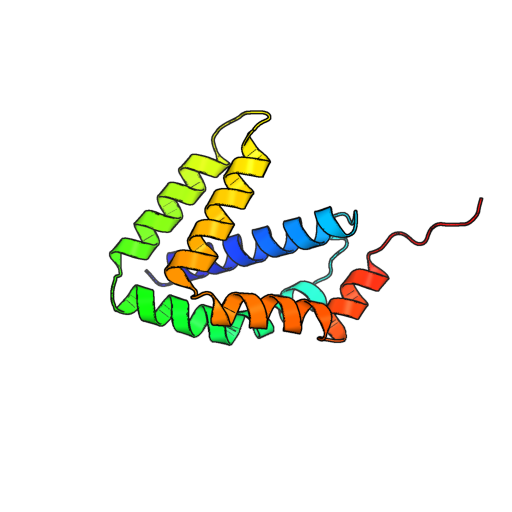LYS A 1 93 ? -6.140 -3.637 -11.362 1.00 84.62 93 LYS A N 1
ATOM 771 C 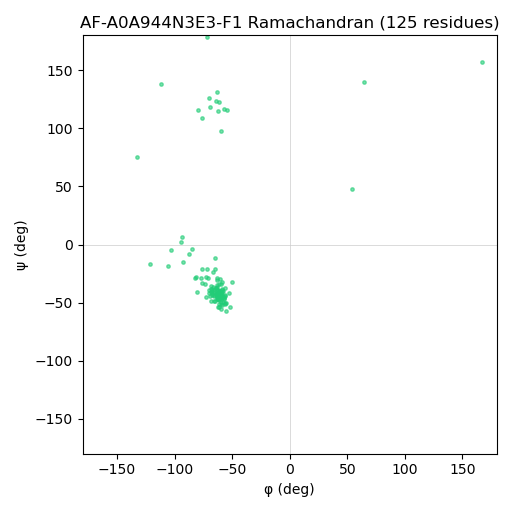CA . LYS A 1 93 ? -5.646 -3.711 -12.740 1.00 84.62 93 LYS A CA 1
ATOM 772 C C . LYS A 1 93 ? -4.244 -4.300 -12.843 1.00 84.62 93 LYS A C 1
ATOM 774 O O . LYS A 1 93 ? -3.928 -4.924 -13.852 1.00 84.62 93 LYS A O 1
ATOM 779 N N . TYR A 1 94 ? -3.403 -4.060 -11.843 1.00 80.94 94 TYR A N 1
ATOM 780 C CA . TYR A 1 94 ? -1.975 -4.350 -11.942 1.00 80.94 94 TYR A CA 1
ATOM 781 C C . TYR A 1 94 ? -1.471 -5.319 -10.874 1.00 80.94 94 TYR A C 1
ATOM 783 O O . TYR A 1 94 ? -0.406 -5.892 -11.067 1.00 80.94 94 TYR A O 1
ATOM 791 N N . PHE A 1 95 ? -2.218 -5.543 -9.793 1.00 74.12 95 PHE A N 1
ATOM 792 C CA . PHE A 1 95 ? -1.874 -6.552 -8.791 1.00 74.12 95 PHE A CA 1
ATOM 793 C C . PHE A 1 95 ? -2.700 -7.820 -8.903 1.00 74.12 95 PHE A C 1
ATOM 795 O O . PHE A 1 95 ? -2.373 -8.765 -8.212 1.00 74.12 95 PHE A O 1
ATOM 802 N N . GLU A 1 96 ? -3.687 -7.886 -9.797 1.00 74.56 96 GLU A N 1
ATOM 803 C CA . GLU A 1 96 ? -4.561 -9.051 -9.976 1.00 74.56 96 GLU A CA 1
ATOM 804 C C . GLU A 1 96 ? -5.429 -9.345 -8.739 1.00 74.56 96 GLU A C 1
ATOM 806 O O . GLU A 1 96 ? -5.016 -9.261 -7.584 1.00 74.56 96 GLU A O 1
ATOM 811 N N . TYR A 1 97 ? -6.688 -9.707 -8.977 1.00 64.12 97 TYR A N 1
ATOM 812 C CA . TYR A 1 97 ? -7.689 -9.842 -7.914 1.00 64.12 97 TYR A CA 1
ATOM 813 C C . TYR A 1 97 ? -7.313 -10.889 -6.847 1.00 64.12 97 TYR A C 1
ATOM 815 O O . TYR A 1 97 ? -7.535 -10.665 -5.659 1.00 64.12 97 TYR A O 1
ATOM 823 N N . LYS A 1 98 ? -6.638 -11.975 -7.255 1.00 63.53 98 LYS A N 1
ATOM 824 C CA . LYS A 1 98 ? -6.163 -13.042 -6.356 1.00 63.53 98 LYS A CA 1
ATOM 825 C C . LYS A 1 98 ? -5.216 -12.532 -5.266 1.00 63.53 98 LYS A C 1
ATOM 827 O O . LYS A 1 98 ? -5.217 -13.053 -4.155 1.00 63.53 98 LYS A O 1
ATOM 832 N N . ASN A 1 99 ? -4.429 -11.498 -5.561 1.00 71.81 99 ASN A N 1
ATOM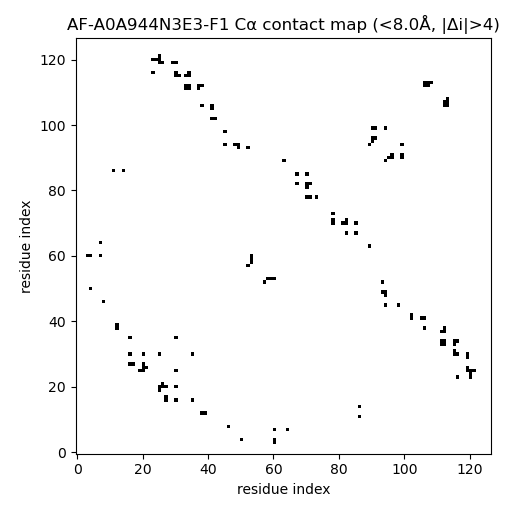 833 C CA . ASN A 1 99 ? -3.499 -10.944 -4.583 1.00 71.81 99 ASN A CA 1
ATOM 834 C C . ASN A 1 99 ? -4.200 -9.986 -3.617 1.00 71.81 99 ASN A C 1
ATOM 836 O O . ASN A 1 99 ? -3.791 -9.896 -2.467 1.00 71.81 99 ASN A O 1
ATOM 840 N N . ILE A 1 100 ? -5.291 -9.330 -4.032 1.00 72.12 100 ILE A N 1
ATOM 841 C CA . ILE A 1 100 ? -6.098 -8.473 -3.147 1.00 72.12 100 ILE A CA 1
ATOM 842 C C . ILE A 1 100 ? -6.779 -9.299 -2.056 1.00 72.12 100 ILE A C 1
ATOM 844 O O . ILE A 1 100 ? -6.743 -8.912 -0.891 1.00 72.12 100 ILE A O 1
ATOM 848 N N . GLU A 1 101 ? -7.359 -10.449 -2.396 1.00 75.62 101 GLU A N 1
ATOM 849 C CA . GLU A 1 101 ? -7.947 -11.347 -1.392 1.00 75.62 101 GLU A CA 1
ATOM 850 C C . GLU A 1 101 ? -6.892 -11.843 -0.395 1.00 75.62 101 GLU A C 1
ATOM 852 O O . GLU A 1 101 ? -7.123 -11.834 0.814 1.00 75.62 101 GLU A O 1
ATOM 857 N N . LYS A 1 102 ? -5.694 -12.185 -0.886 1.00 75.81 102 LYS A N 1
ATOM 858 C CA . LYS A 1 102 ? -4.554 -12.581 -0.048 1.00 75.81 102 LYS A CA 1
ATOM 859 C C . LYS A 1 102 ? -4.065 -11.446 0.860 1.00 75.81 102 LYS A C 1
ATOM 861 O O . LYS A 1 102 ? -3.737 -11.709 2.018 1.00 75.81 102 LYS A O 1
ATOM 866 N N . ILE A 1 103 ? -4.072 -10.197 0.384 1.00 77.06 103 ILE A N 1
ATOM 867 C CA . ILE A 1 103 ? -3.804 -9.009 1.214 1.00 77.06 103 ILE A CA 1
ATOM 868 C C . ILE A 1 103 ? -4.822 -8.937 2.340 1.00 77.06 103 ILE A C 1
ATOM 870 O O . ILE A 1 103 ? -4.435 -8.873 3.500 1.00 77.06 103 ILE A O 1
ATOM 874 N N . ILE A 1 104 ? -6.115 -8.946 2.003 1.00 79.62 104 ILE A N 1
ATOM 875 C CA . ILE A 1 104 ? -7.194 -8.779 2.982 1.00 79.62 104 ILE A CA 1
ATOM 876 C C . ILE A 1 104 ? -7.130 -9.891 4.027 1.00 79.62 104 ILE A C 1
ATOM 878 O O . ILE A 1 104 ? -7.151 -9.598 5.220 1.00 79.62 104 ILE A O 1
ATOM 882 N N . SER A 1 105 ? -6.979 -11.143 3.586 1.00 82.56 105 SER A N 1
ATOM 883 C CA . SER A 1 105 ? -6.829 -12.286 4.483 1.00 82.56 105 SER A CA 1
ATOM 884 C C . SER A 1 105 ? -5.655 -12.079 5.432 1.00 82.56 105 SER A C 1
ATOM 886 O O . SER A 1 105 ? -5.824 -12.198 6.638 1.00 82.56 105 SER A O 1
ATOM 888 N N . THR A 1 106 ? -4.479 -11.714 4.918 1.00 79.19 106 THR A N 1
ATOM 889 C CA . THR A 1 106 ? -3.289 -11.554 5.763 1.00 79.19 106 THR A CA 1
ATOM 890 C C . THR A 1 106 ? -3.407 -10.367 6.715 1.00 79.19 106 THR A C 1
ATOM 892 O O . THR A 1 106 ? -3.029 -10.488 7.875 1.00 79.19 106 THR A O 1
ATOM 895 N N . LEU A 1 107 ? -3.996 -9.247 6.277 1.00 83.94 107 LEU A N 1
ATOM 896 C CA . LEU A 1 107 ? -4.297 -8.117 7.160 1.00 83.94 107 LEU A CA 1
ATOM 897 C C . LEU A 1 107 ? -5.165 -8.552 8.344 1.00 83.94 107 LEU A C 1
ATOM 899 O O . LEU A 1 107 ? -4.956 -8.062 9.447 1.00 83.94 107 LEU A O 1
ATOM 903 N N . GLN A 1 108 ? -6.115 -9.465 8.123 1.00 84.50 108 GLN A N 1
ATOM 904 C CA . GLN A 1 108 ? -7.042 -9.962 9.142 1.00 84.50 108 GLN A CA 1
ATOM 905 C C . GLN A 1 108 ? -6.457 -11.076 10.019 1.00 84.50 108 GLN A C 1
ATOM 907 O O . GLN A 1 108 ? -6.861 -11.208 11.171 1.00 84.50 108 GLN A O 1
ATOM 912 N N . THR A 1 109 ? -5.528 -11.881 9.497 1.00 86.75 109 THR A N 1
ATOM 913 C CA . THR A 1 109 ? -5.013 -13.068 10.196 1.00 86.75 109 THR A CA 1
ATOM 914 C C . THR A 1 109 ? -3.602 -12.911 10.760 1.00 86.75 109 THR A C 1
ATOM 916 O O . THR A 1 109 ? -3.232 -13.707 11.618 1.00 86.75 109 THR A O 1
ATOM 919 N N . ASP A 1 110 ? -2.796 -11.943 10.301 1.00 88.50 110 ASP A N 1
ATOM 920 C CA . ASP A 1 110 ? -1.436 -11.738 10.822 1.00 88.50 110 ASP A CA 1
ATOM 921 C C . ASP A 1 110 ? -1.498 -11.205 12.270 1.00 88.50 110 ASP A C 1
ATOM 923 O O . ASP A 1 110 ? -2.015 -10.105 12.509 1.00 88.50 110 ASP A O 1
ATOM 927 N N . PRO A 1 111 ? -0.961 -11.947 13.260 1.00 88.50 111 PRO A N 1
ATOM 928 C CA . PRO A 1 111 ? -1.054 -11.555 14.662 1.00 88.50 111 PRO A CA 1
ATOM 929 C C . PRO A 1 111 ? -0.338 -10.245 14.989 1.00 88.50 111 PRO A C 1
ATOM 931 O O . PRO A 1 111 ? -0.744 -9.561 15.921 1.00 88.50 111 PRO A O 1
ATOM 934 N N . ARG A 1 112 ? 0.729 -9.884 14.267 1.00 90.06 112 ARG A N 1
ATOM 935 C CA . ARG A 1 112 ? 1.471 -8.633 14.496 1.00 90.06 112 ARG A CA 1
ATOM 936 C C . ARG A 1 112 ? 0.654 -7.446 14.017 1.00 90.06 112 ARG A C 1
ATOM 938 O O . ARG A 1 112 ? 0.500 -6.483 14.760 1.00 90.06 112 ARG A O 1
ATOM 945 N N . ILE A 1 113 ? 0.059 -7.561 12.828 1.00 88.69 113 ILE A N 1
ATOM 946 C CA . ILE A 1 113 ? -0.840 -6.538 12.278 1.00 88.69 113 ILE A CA 1
ATOM 947 C C . ILE A 1 113 ? -2.033 -6.336 13.210 1.00 88.69 113 ILE A C 1
ATOM 949 O O . ILE A 1 113 ? -2.321 -5.208 13.603 1.00 88.69 113 ILE A O 1
ATOM 953 N N . GLN A 1 114 ? -2.688 -7.425 13.618 1.00 90.50 114 GLN A N 1
ATOM 954 C CA . GLN A 1 114 ? -3.841 -7.349 14.513 1.00 90.50 114 GLN A CA 1
ATOM 955 C C . GLN A 1 114 ? -3.472 -6.774 15.883 1.00 90.50 114 GLN A C 1
ATOM 957 O O . GLN A 1 114 ? -4.188 -5.912 16.385 1.00 90.50 114 GLN A O 1
ATOM 962 N N . ARG A 1 115 ? -2.337 -7.175 16.472 1.00 89.69 115 ARG A N 1
ATOM 963 C CA . ARG A 1 115 ? -1.856 -6.582 17.730 1.00 89.69 115 ARG A CA 1
ATOM 964 C C . ARG A 1 115 ? -1.590 -5.089 17.590 1.00 89.69 115 ARG A C 1
ATOM 966 O O . ARG A 1 115 ? -2.046 -4.335 18.438 1.00 89.69 115 ARG A O 1
ATOM 973 N N . ALA A 1 116 ? -0.907 -4.664 16.529 1.00 88.50 116 ALA A N 1
ATOM 974 C CA . ALA A 1 116 ? -0.610 -3.254 16.316 1.00 88.50 116 ALA A CA 1
ATOM 975 C C . ALA A 1 116 ? -1.886 -2.416 16.132 1.00 88.50 116 ALA A C 1
ATOM 977 O O . ALA A 1 116 ? -1.979 -1.328 16.693 1.00 88.50 116 ALA A O 1
ATOM 978 N N . ILE A 1 117 ? -2.894 -2.944 15.424 1.00 87.81 117 ILE A N 1
ATOM 979 C CA . ILE A 1 117 ? -4.217 -2.313 15.322 1.00 87.81 117 ILE A CA 1
ATOM 980 C C . ILE A 1 117 ? -4.862 -2.217 16.707 1.00 87.81 117 ILE A C 1
ATOM 982 O O . ILE A 1 117 ? -5.229 -1.125 17.123 1.00 87.81 117 ILE A O 1
ATOM 986 N N . ILE A 1 118 ? -4.968 -3.328 17.444 1.00 88.19 118 ILE A N 1
ATOM 987 C CA . ILE A 1 118 ? -5.620 -3.369 18.765 1.00 88.19 118 ILE A CA 1
ATOM 988 C C . ILE A 1 118 ? -4.954 -2.405 19.750 1.00 88.19 118 ILE A C 1
ATOM 990 O O . ILE A 1 118 ? -5.650 -1.692 20.462 1.00 88.19 118 ILE A O 1
ATOM 994 N N . SER A 1 119 ? -3.622 -2.357 19.779 1.00 87.12 119 SER A N 1
ATOM 995 C CA . SER A 1 119 ? -2.871 -1.444 20.646 1.00 87.12 119 SER A CA 1
ATOM 996 C C . SER A 1 119 ? -3.048 0.030 20.281 1.00 87.12 119 SER A C 1
ATOM 998 O O . SER A 1 119 ? -2.845 0.885 21.137 1.00 87.12 119 SER A O 1
ATOM 1000 N N . ALA A 1 120 ? -3.402 0.325 19.030 1.00 86.38 120 ALA A N 1
ATOM 1001 C CA . ALA A 1 120 ? -3.611 1.680 18.540 1.00 86.38 120 ALA A CA 1
ATOM 1002 C C . ALA A 1 120 ? -5.078 2.138 18.637 1.00 86.38 120 ALA A C 1
ATOM 1004 O O . ALA A 1 120 ? -5.343 3.337 18.558 1.00 86.38 120 ALA A O 1
ATOM 1005 N N . ILE A 1 121 ? -6.031 1.216 18.839 1.00 85.19 121 ILE A N 1
ATOM 1006 C CA . ILE A 1 121 ? -7.420 1.572 19.147 1.00 85.19 121 ILE A CA 1
ATOM 1007 C C . ILE A 1 121 ? -7.427 2.300 20.495 1.00 85.19 121 ILE A C 1
ATOM 1009 O O . ILE A 1 121 ? -6.970 1.732 21.491 1.00 85.19 121 ILE A O 1
ATOM 1013 N N . PRO A 1 122 ? -7.963 3.531 20.569 1.00 73.94 122 PRO A N 1
ATOM 1014 C CA . PRO A 1 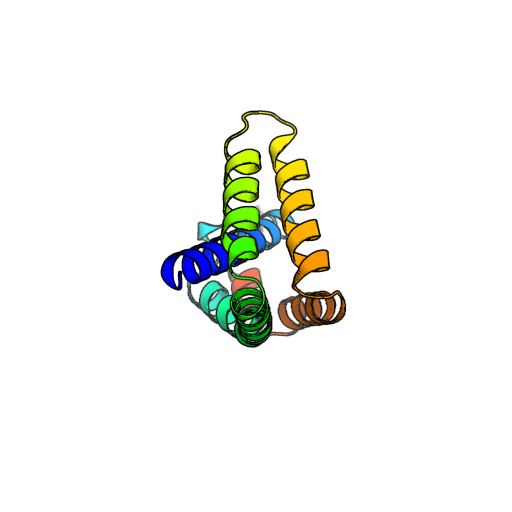122 ? -8.130 4.212 21.839 1.00 73.94 122 PRO A CA 1
ATOM 1015 C C . PRO A 1 122 ? -8.975 3.334 22.761 1.00 73.94 122 PRO A C 1
ATOM 1017 O O . PRO A 1 122 ? -10.140 3.056 22.463 1.00 73.94 122 PRO A O 1
ATOM 1020 N N . SER A 1 123 ? -8.401 2.879 23.876 1.00 64.75 123 SER A N 1
ATOM 1021 C CA . SER A 1 123 ? -9.176 2.245 24.937 1.00 64.75 123 SER 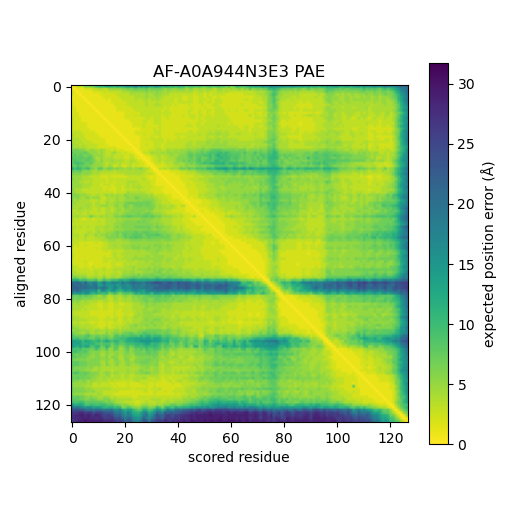A CA 1
ATOM 1022 C C . SER A 1 123 ? -10.284 3.218 25.314 1.00 64.75 123 SER A C 1
ATOM 1024 O O . SER A 1 123 ? -9.993 4.323 25.774 1.00 64.75 123 SER A O 1
ATOM 1026 N N . ALA A 1 124 ? -11.545 2.844 25.096 1.00 52.22 124 ALA A N 1
ATOM 1027 C CA . ALA A 1 124 ? -12.659 3.584 25.659 1.00 52.22 124 ALA A CA 1
ATOM 1028 C C . ALA A 1 124 ? -12.474 3.552 27.180 1.00 52.22 124 ALA A C 1
ATOM 1030 O O . ALA A 1 124 ? -12.754 2.542 27.822 1.00 52.22 124 ALA A O 1
ATOM 1031 N N . VAL A 1 125 ? -11.910 4.621 27.744 1.00 46.38 125 VAL A N 1
ATOM 1032 C CA . VAL A 1 125 ? -11.881 4.826 29.188 1.00 46.38 125 VAL A CA 1
ATOM 1033 C C . VAL A 1 125 ? -13.351 4.917 29.595 1.00 46.38 125 VAL A C 1
ATOM 1035 O O . VAL A 1 125 ? -14.033 5.830 29.118 1.00 46.38 125 VAL A O 1
ATOM 1038 N N . PRO A 1 126 ? -13.888 3.976 30.395 1.00 47.12 126 PRO A N 1
ATOM 1039 C CA . PRO A 1 126 ? -15.217 4.154 30.948 1.00 47.12 126 PRO A CA 1
ATOM 1040 C C . PRO A 1 126 ? -15.148 5.407 31.820 1.00 47.12 126 PRO A C 1
ATOM 1042 O O . PRO A 1 126 ? -14.276 5.505 32.685 1.00 47.12 126 PRO A O 1
ATOM 1045 N N . SER A 1 127 ? -15.996 6.383 31.503 1.00 41.25 127 SER A N 1
ATOM 1046 C CA . SER A 1 127 ? -16.195 7.583 32.322 1.00 41.25 127 SER A CA 1
ATOM 1047 C C . SER A 1 127 ? -16.731 7.221 33.702 1.00 41.25 127 SER A C 1
ATOM 1049 O O . SER A 1 127 ? -17.509 6.241 33.781 1.00 41.25 127 SER A O 1
#